Protein AF-A0A7K1TEV5-F1 (afdb_monomer)

Organism: NCBI:txid2682976

Solvent-accessible surface area (backbone atoms only — not comparable to full-atom values): 6511 Å² total; per-residue (Å²): 139,89,82,88,77,87,76,71,87,73,92,78,85,83,79,92,76,87,82,78,75,83,69,71,75,74,77,63,90,78,67,85,70,68,55,71,75,73,54,50,54,73,66,58,44,51,51,53,52,55,48,52,54,50,49,56,62,70,64,59,78,65,87,78,71,50,77,66,53,48,50,51,52,50,50,53,52,52,59,57,58,65,73,75,72,81,78,96,79,88,87,90,126

InterPro domains:
  IPR019626 Stress-induced protein, KGG, repeat [PF10685] (36-57)
  IPR019626 Stress-induced protein, KGG, repeat [PF10685] (66-79)

Radius of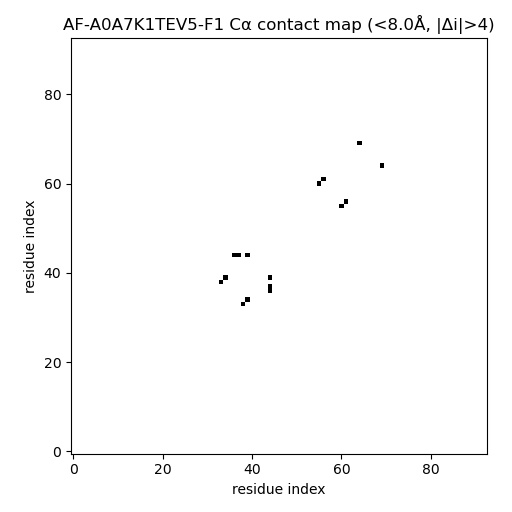 gyration: 36.98 Å; Cα contacts (8 Å, |Δi|>4): 8; chains: 1; bounding box: 81×53×100 Å

Foldseek 3Di:
DDDDDDDDPDPPDDDDDDDPPPCPPDPPPPDPPQDDLSPDDPVVNVVVVVVVVVCVVVVVPDDDDDPVRVVVVVVVVVVVVVVPDDDPDDDDD

Sequence (93 aa):
MSIENKEVARLEELHNGNEILTKRPARRIGEKSRRGFAAMSPEQQRRIASEGGRASHESGRGHRFSSEEARAAGRKGGQISRRGKKKSDSNKA

pLDDT: mean 73.93, std 18.89, range [35.72, 97.44]

Structure (mmCIF, N/CA/C/O backbone):
data_AF-A0A7K1TEV5-F1
#
_entry.id   AF-A0A7K1TEV5-F1
#
loop_
_atom_site.group_PDB
_atom_site.id
_atom_site.type_symbol
_atom_site.label_atom_id
_atom_site.label_alt_id
_atom_site.label_comp_id
_atom_site.label_asym_id
_atom_site.label_entity_id
_atom_site.label_seq_id
_atom_site.pdbx_PDB_ins_code
_atom_site.Cartn_x
_atom_site.Cartn_y
_atom_site.Cartn_z
_atom_site.occupancy
_atom_site.B_iso_or_equiv
_atom_site.auth_seq_id
_atom_site.auth_comp_id
_atom_site.auth_asym_id
_atom_site.auth_atom_id
_atom_site.pdbx_PDB_model_num
ATOM 1 N N . MET A 1 1 ? -55.023 15.774 74.452 1.00 35.72 1 MET A N 1
ATOM 2 C CA . MET A 1 1 ? -53.944 14.839 74.074 1.00 35.72 1 MET A CA 1
ATOM 3 C C . MET A 1 1 ? -54.188 14.472 72.618 1.00 35.72 1 MET A C 1
ATOM 5 O O . MET A 1 1 ? -55.032 13.635 72.358 1.00 35.72 1 MET A O 1
ATOM 9 N N . SER A 1 2 ? -53.804 15.307 71.656 1.00 41.62 2 SER A N 1
ATOM 10 C CA . SER A 1 2 ? -52.434 15.641 71.229 1.00 41.62 2 SER A CA 1
ATOM 11 C C . SER A 1 2 ? -51.808 14.507 70.413 1.00 41.62 2 SER A C 1
ATOM 13 O O . SER A 1 2 ? -51.328 13.541 70.991 1.00 41.62 2 SER A O 1
ATOM 15 N N . ILE A 1 3 ? -51.784 14.724 69.092 1.00 40.88 3 ILE A N 1
ATOM 16 C CA . ILE A 1 3 ? -50.638 14.639 68.163 1.00 40.88 3 ILE A CA 1
ATOM 17 C C . ILE A 1 3 ? -51.020 13.935 66.851 1.00 40.88 3 ILE A C 1
ATOM 19 O O . ILE A 1 3 ? -51.405 12.769 66.819 1.00 40.88 3 ILE A O 1
ATOM 23 N N . GLU A 1 4 ? -50.906 14.713 65.774 1.00 52.19 4 GLU A N 1
ATOM 24 C CA . GLU A 1 4 ? -50.898 14.298 64.375 1.00 52.19 4 GLU A CA 1
ATOM 25 C C . GLU A 1 4 ? -49.693 13.396 64.092 1.00 52.19 4 GLU A C 1
ATOM 27 O O . GLU A 1 4 ? -48.567 13.779 64.393 1.00 52.19 4 GLU A O 1
ATOM 32 N N . ASN A 1 5 ? -49.913 12.273 63.411 1.00 51.00 5 ASN A N 1
ATOM 33 C CA . ASN A 1 5 ? -48.850 11.551 62.718 1.00 51.00 5 ASN A CA 1
ATOM 34 C C . ASN A 1 5 ? -49.158 11.555 61.218 1.00 51.00 5 ASN A C 1
ATOM 36 O O . ASN A 1 5 ? -49.707 10.607 60.659 1.00 51.00 5 ASN A O 1
ATOM 40 N N . LYS A 1 6 ? -48.769 12.655 60.562 1.00 53.09 6 LYS A N 1
ATOM 41 C CA . LYS A 1 6 ? -48.066 12.527 59.283 1.00 53.09 6 LYS A CA 1
ATOM 42 C C . LYS A 1 6 ? -46.873 11.631 59.578 1.00 53.09 6 LYS A C 1
ATOM 44 O O . LYS A 1 6 ? -46.137 11.988 60.479 1.00 53.09 6 LYS A O 1
ATOM 49 N N . GLU A 1 7 ? -46.735 10.504 58.896 1.00 48.12 7 GLU A N 1
ATOM 50 C CA . GLU A 1 7 ? -45.467 9.921 58.443 1.00 48.12 7 GLU A CA 1
ATOM 51 C C . GLU A 1 7 ? -45.783 8.592 57.754 1.00 48.12 7 GLU A C 1
ATOM 53 O O . GLU A 1 7 ? -46.628 7.816 58.193 1.00 48.12 7 GLU A O 1
ATOM 58 N N . VAL A 1 8 ? -45.083 8.371 56.646 1.00 48.97 8 VAL A N 1
ATOM 59 C CA . VAL A 1 8 ? -44.988 7.124 55.888 1.00 48.97 8 VAL A CA 1
ATOM 60 C C . VAL A 1 8 ? -46.290 6.595 55.285 1.00 48.97 8 VAL A C 1
ATOM 62 O O . VAL A 1 8 ? -46.769 5.504 55.590 1.00 48.97 8 VAL A O 1
ATOM 65 N N . ALA A 1 9 ? -46.753 7.319 54.257 1.00 46.50 9 ALA A N 1
ATOM 66 C CA . ALA A 1 9 ? -47.136 6.662 53.008 1.00 46.50 9 ALA A CA 1
ATOM 67 C C . ALA A 1 9 ? -46.063 5.603 52.703 1.00 46.50 9 ALA A C 1
ATOM 69 O O . ALA A 1 9 ? -44.930 5.921 52.335 1.00 46.50 9 ALA A O 1
ATOM 70 N N . ARG A 1 10 ? -46.397 4.359 53.049 1.00 51.94 10 ARG A N 1
ATOM 71 C CA . ARG A 1 10 ? -45.490 3.224 53.074 1.00 51.94 10 ARG A CA 1
ATOM 72 C C . ARG A 1 10 ? -45.011 2.999 51.645 1.00 51.94 10 ARG A C 1
ATOM 74 O O . ARG A 1 10 ? -45.801 2.730 50.747 1.00 51.94 10 ARG A O 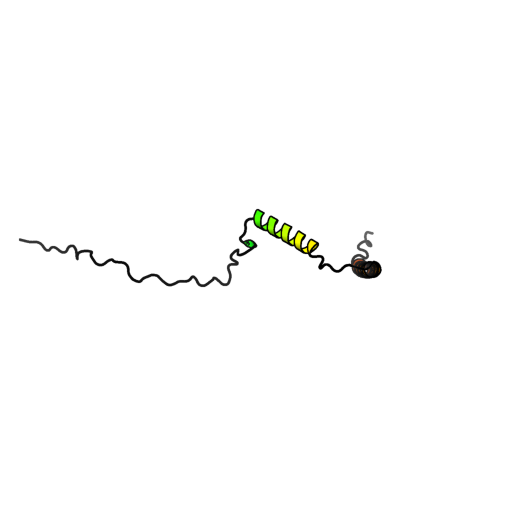1
ATOM 81 N N . LEU A 1 11 ? -43.711 3.194 51.481 1.00 50.62 11 LEU A N 1
ATOM 82 C CA . LEU A 1 11 ? -42.898 2.942 50.303 1.00 50.62 11 LEU A CA 1
ATOM 83 C C . LEU A 1 11 ? -43.023 1.486 49.842 1.00 50.62 11 LEU A C 1
ATOM 85 O O . LEU A 1 11 ? -42.134 0.686 50.102 1.00 50.62 11 LEU A O 1
ATOM 89 N N . GLU A 1 12 ? -44.096 1.137 49.147 1.00 53.75 12 GLU A N 1
ATOM 90 C CA . GLU A 1 12 ? -44.188 -0.134 48.432 1.00 53.75 12 GLU A CA 1
ATOM 91 C C . GLU A 1 12 ? -44.957 0.050 47.128 1.00 53.75 12 GLU A C 1
ATOM 93 O O . GLU A 1 12 ? -46.029 -0.503 46.987 1.00 53.75 12 GLU A O 1
ATOM 98 N N . GLU A 1 13 ? -44.414 0.828 46.185 1.00 51.53 13 GLU A N 1
ATOM 99 C CA . GLU A 1 13 ? -44.586 0.590 44.738 1.00 51.53 13 GLU A CA 1
ATOM 100 C C . GLU A 1 13 ? -43.419 1.223 43.960 1.00 51.53 13 GLU A C 1
ATOM 102 O O . GLU A 1 13 ? -43.556 2.209 43.241 1.00 51.53 13 GLU A O 1
ATOM 107 N N . LEU A 1 14 ? -42.225 0.642 44.110 1.00 49.53 14 LEU A N 1
ATOM 108 C CA . LEU A 1 14 ? -41.134 0.810 43.149 1.00 49.53 14 LEU A CA 1
ATOM 109 C C . LEU A 1 14 ? -40.659 -0.568 42.692 1.00 49.53 14 LEU A C 1
ATOM 111 O O . LEU A 1 14 ? -39.665 -1.094 43.181 1.00 49.53 14 LEU A O 1
ATOM 115 N N . HIS A 1 15 ? -41.359 -1.137 41.713 1.00 45.50 15 HIS A N 1
ATOM 116 C CA . HIS A 1 15 ? -40.762 -2.115 40.809 1.00 45.50 15 HIS A CA 1
ATOM 117 C C . HIS A 1 15 ? -40.814 -1.580 39.379 1.00 45.50 15 HIS A C 1
ATOM 119 O O . HIS A 1 15 ? -41.695 -1.896 38.588 1.00 45.50 15 HIS A O 1
ATOM 125 N N . ASN A 1 16 ? -39.831 -0.712 39.114 1.00 54.69 16 ASN A N 1
ATOM 126 C CA . ASN A 1 16 ? -39.089 -0.520 37.867 1.00 54.69 16 ASN A CA 1
ATOM 127 C C . ASN A 1 16 ? -39.696 -1.163 36.614 1.00 54.69 16 ASN A C 1
ATOM 129 O O . ASN A 1 16 ? -39.233 -2.198 36.132 1.00 54.69 16 ASN A O 1
ATOM 133 N N . GLY A 1 17 ? -40.670 -0.482 36.027 1.00 50.22 17 GLY A N 1
ATOM 134 C CA . GLY A 1 17 ? -41.152 -0.771 34.691 1.00 50.22 17 GLY A CA 1
ATOM 135 C C . GLY A 1 17 ? -41.264 0.526 33.914 1.00 50.22 17 GLY A C 1
ATOM 136 O O . GLY A 1 17 ? -42.109 1.351 34.230 1.00 50.22 17 GLY A O 1
ATOM 137 N N . ASN A 1 18 ? -40.460 0.644 32.857 1.00 54.19 18 ASN A N 1
ATOM 138 C CA . ASN A 1 18 ? -40.716 1.526 31.716 1.00 54.19 18 ASN A CA 1
ATOM 139 C C . ASN A 1 18 ? -40.168 2.971 31.745 1.00 54.19 18 ASN A C 1
ATOM 141 O O . ASN A 1 18 ? -40.874 3.908 31.399 1.00 54.19 18 ASN A O 1
ATOM 145 N N . GLU A 1 19 ? -38.866 3.139 31.992 1.00 52.09 19 GLU A N 1
ATOM 146 C CA . GLU A 1 19 ? -38.090 4.231 31.373 1.00 52.09 19 GLU A CA 1
ATOM 147 C C . GLU A 1 19 ? -36.737 3.715 30.852 1.00 52.09 19 GLU A C 1
ATOM 149 O O . GLU A 1 19 ? -35.665 4.134 31.281 1.00 52.09 19 GLU A O 1
ATOM 154 N N . ILE A 1 20 ? -36.750 2.790 29.886 1.00 52.59 20 ILE A N 1
ATOM 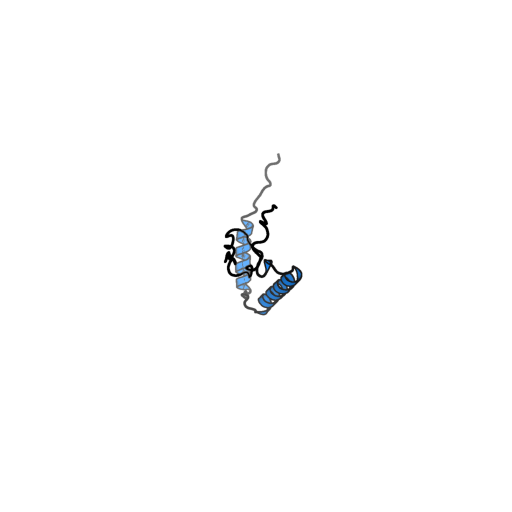155 C CA . ILE A 1 20 ? -35.564 2.583 29.040 1.00 52.59 20 ILE A CA 1
ATOM 156 C C . ILE A 1 20 ? -35.807 3.324 27.743 1.00 52.59 20 ILE A C 1
ATOM 158 O O . ILE A 1 20 ? -36.234 2.783 26.726 1.00 52.59 20 ILE A O 1
ATOM 162 N N . LEU A 1 21 ? -35.531 4.618 27.849 1.00 51.84 21 LEU A N 1
ATOM 163 C CA . LEU A 1 21 ? -35.219 5.529 26.774 1.00 51.84 21 LEU A CA 1
ATOM 164 C C . LEU A 1 21 ? -34.495 4.782 25.647 1.00 51.84 21 LEU A C 1
ATOM 166 O O . LEU A 1 21 ? -33.289 4.538 25.693 1.00 51.84 21 LEU A O 1
ATOM 170 N N . THR A 1 22 ? -35.236 4.462 24.593 1.00 53.69 22 THR A N 1
ATOM 171 C CA . THR A 1 22 ? -34.734 3.978 23.308 1.00 53.69 22 THR A CA 1
ATOM 172 C C . THR A 1 22 ? -33.980 5.092 22.576 1.00 53.69 22 THR A C 1
ATOM 174 O O . THR A 1 22 ? -34.147 5.310 21.380 1.00 53.69 22 THR A O 1
ATOM 177 N N . LYS A 1 23 ? -33.076 5.803 23.256 1.00 52.16 23 LYS A N 1
ATOM 178 C CA . LYS A 1 23 ? -32.053 6.608 22.594 1.00 52.16 23 LYS A CA 1
ATOM 179 C C . LYS A 1 23 ? -30.975 5.656 22.098 1.00 52.16 23 LYS A C 1
ATOM 181 O O . LYS A 1 23 ? -29.891 5.564 22.660 1.00 52.16 23 LYS A O 1
ATOM 186 N N . ARG A 1 24 ? -31.257 4.972 20.984 1.00 56.28 24 ARG A N 1
ATOM 187 C CA . ARG A 1 24 ? -30.182 4.595 20.059 1.00 56.28 24 ARG A CA 1
ATOM 188 C C . ARG A 1 24 ? -29.488 5.913 19.708 1.00 56.28 24 ARG A C 1
ATOM 190 O O . ARG A 1 24 ? -30.151 6.758 19.104 1.00 56.28 24 ARG A O 1
ATOM 197 N N . PRO A 1 25 ? -28.232 6.157 20.127 1.00 57.38 25 PRO A N 1
ATOM 198 C CA . PRO A 1 25 ? -27.601 7.430 19.839 1.00 57.38 25 PRO A CA 1
ATOM 199 C C . PRO A 1 25 ? -27.557 7.569 18.322 1.00 57.38 25 PRO A C 1
ATOM 201 O O . PRO A 1 25 ? -27.012 6.707 17.625 1.00 57.38 25 PRO A O 1
ATOM 204 N N . ALA A 1 26 ? -28.199 8.620 17.810 1.00 62.47 26 ALA A N 1
ATOM 205 C CA . ALA A 1 26 ? -28.095 8.994 16.413 1.00 62.47 26 ALA A CA 1
ATOM 206 C C . ALA A 1 26 ? -26.602 9.015 16.079 1.00 62.47 26 ALA A C 1
ATOM 208 O O . ALA A 1 26 ? -25.832 9.716 16.743 1.00 62.47 26 ALA A O 1
ATOM 209 N N . ARG A 1 27 ? -26.173 8.181 15.120 1.00 62.66 27 ARG A N 1
ATOM 210 C CA . ARG A 1 27 ? -24.784 8.182 14.657 1.00 62.66 27 ARG A CA 1
ATOM 211 C C . ARG A 1 27 ? -24.451 9.633 14.329 1.00 62.66 27 ARG A C 1
ATOM 213 O O . ARG A 1 27 ? -25.064 10.195 13.428 1.00 62.66 27 ARG A O 1
ATOM 220 N N . ARG A 1 28 ? -23.526 10.241 15.075 1.00 62.94 28 ARG A N 1
ATOM 221 C CA . ARG A 1 28 ? -22.983 11.564 14.764 1.00 62.94 28 ARG A CA 1
ATOM 222 C C . ARG A 1 28 ? -22.378 11.457 13.365 1.00 62.94 28 ARG A C 1
ATOM 224 O O . ARG A 1 28 ? -21.318 10.857 13.195 1.00 62.94 28 ARG A O 1
ATOM 231 N N . ILE A 1 29 ? -23.087 11.955 12.355 1.00 60.31 29 ILE A N 1
ATOM 232 C CA . ILE A 1 29 ? -22.599 12.059 10.979 1.00 60.31 29 ILE A CA 1
ATOM 233 C C . ILE A 1 29 ? -21.504 13.133 11.021 1.00 60.31 29 ILE A C 1
ATOM 235 O O . ILE A 1 29 ? -21.783 14.312 10.865 1.00 60.31 29 ILE A O 1
ATOM 239 N N . GLY A 1 30 ? -20.280 12.756 11.396 1.00 60.78 30 GLY A N 1
ATOM 240 C CA . GLY A 1 30 ? -19.178 13.710 11.563 1.00 60.78 30 GLY A CA 1
ATOM 241 C C . GLY A 1 30 ? -17.982 13.183 12.353 1.00 60.78 30 GLY A C 1
ATOM 242 O O . GLY A 1 30 ? -16.846 13.487 11.999 1.00 60.78 30 GLY A O 1
ATOM 243 N N . GLU A 1 31 ? -18.187 12.322 13.354 1.00 66.94 31 GLU A N 1
ATOM 244 C CA . GLU A 1 31 ? -17.065 11.655 14.025 1.00 66.94 31 GLU A CA 1
ATOM 245 C C . GLU A 1 31 ? -16.668 10.412 13.230 1.00 66.94 31 GLU A C 1
ATOM 247 O O . GLU A 1 31 ? -17.377 9.401 13.214 1.00 66.94 31 GLU A O 1
ATOM 252 N N . LYS A 1 32 ? -15.516 10.477 12.553 1.00 69.38 32 LYS A N 1
ATOM 253 C CA . LYS A 1 32 ? -14.877 9.313 11.929 1.00 69.38 32 LYS A CA 1
ATOM 254 C C . LYS A 1 32 ? -14.461 8.338 13.033 1.00 69.38 32 LYS A C 1
ATOM 256 O O . LYS A 1 32 ? -13.314 8.323 13.468 1.00 69.38 32 LYS A O 1
ATOM 261 N N . SER A 1 33 ? -15.399 7.530 13.521 1.00 76.00 33 SER A N 1
ATOM 262 C CA . SER A 1 33 ? -15.077 6.479 14.480 1.00 76.00 33 SER A CA 1
ATOM 263 C C . SER A 1 33 ? -14.122 5.502 13.802 1.00 76.00 33 SER A C 1
ATOM 265 O O . SER A 1 33 ? -14.445 4.977 12.729 1.00 76.00 33 SER A O 1
ATOM 267 N N . ARG A 1 34 ? -12.971 5.248 14.424 1.00 81.38 34 ARG A N 1
ATOM 268 C CA . ARG A 1 34 ? -12.046 4.199 13.993 1.00 81.38 34 ARG A CA 1
ATOM 269 C C . ARG A 1 34 ? -12.819 2.875 13.959 1.00 81.38 34 ARG A C 1
ATOM 271 O O . ARG A 1 34 ? -13.321 2.429 14.985 1.00 81.38 34 ARG A O 1
ATOM 278 N N . ARG A 1 35 ? -12.976 2.286 12.770 1.00 88.81 35 ARG A N 1
ATOM 279 C CA . ARG A 1 35 ? -13.617 0.979 12.532 1.00 88.81 35 ARG A CA 1
ATOM 280 C C . ARG A 1 35 ? -12.775 0.175 11.545 1.00 88.81 35 ARG A C 1
ATOM 282 O O . ARG A 1 35 ? -11.977 0.749 10.801 1.00 88.81 35 ARG A O 1
ATOM 289 N N . GLY A 1 36 ? -12.982 -1.140 11.519 1.00 92.88 36 GLY A N 1
ATOM 290 C CA . GLY A 1 36 ? -12.282 -2.040 10.602 1.00 92.88 36 GLY A CA 1
ATOM 291 C C . GLY A 1 36 ? -10.769 -1.982 10.805 1.00 92.88 36 GLY A C 1
ATOM 292 O O . GLY A 1 36 ? -10.298 -1.955 11.940 1.00 92.88 36 GLY A O 1
ATOM 293 N N . PHE A 1 37 ? -10.013 -1.905 9.711 1.00 93.50 37 PHE A N 1
ATOM 294 C CA . PHE A 1 37 ? -8.548 -1.877 9.735 1.00 93.50 37 PHE A CA 1
ATOM 295 C C . PH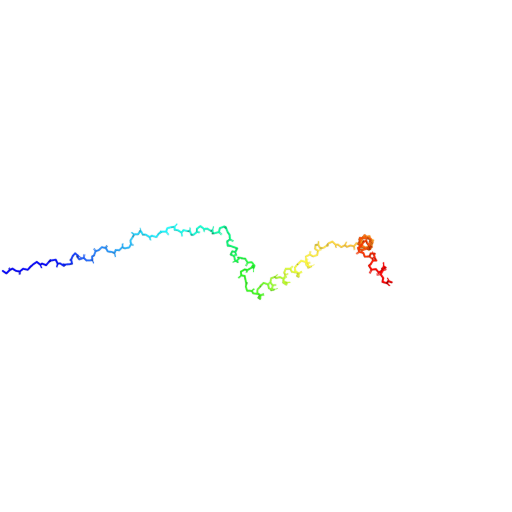E A 1 37 ? -7.977 -0.759 10.625 1.00 93.50 37 PHE A C 1
ATOM 297 O O . PHE A 1 37 ? -7.053 -0.993 11.396 1.00 93.50 37 PHE A O 1
ATOM 304 N N . ALA A 1 38 ? -8.587 0.431 10.603 1.00 91.44 38 ALA A N 1
ATOM 305 C CA . ALA A 1 38 ? -8.142 1.578 11.399 1.00 91.44 38 ALA A CA 1
ATOM 306 C C . ALA A 1 38 ? -8.428 1.445 12.909 1.00 91.44 38 ALA A C 1
ATOM 308 O O . ALA A 1 38 ? -7.907 2.233 13.700 1.00 91.44 38 ALA A O 1
ATOM 309 N N . ALA A 1 39 ? -9.274 0.492 13.316 1.00 93.62 39 ALA A N 1
ATOM 310 C CA . ALA A 1 39 ? -9.541 0.185 14.723 1.00 93.62 39 ALA A CA 1
ATOM 311 C C . ALA A 1 39 ? -8.635 -0.920 15.289 1.00 93.62 39 ALA A C 1
ATOM 313 O O . ALA A 1 39 ? -8.609 -1.110 16.501 1.00 93.62 39 ALA A O 1
ATOM 314 N N . MET A 1 40 ? -7.921 -1.659 14.436 1.00 95.44 40 MET A N 1
ATOM 315 C CA . MET A 1 40 ? -7.058 -2.766 14.856 1.00 95.44 40 MET A CA 1
ATOM 316 C C . MET A 1 40 ? -5.767 -2.271 15.516 1.00 95.44 40 MET A C 1
ATOM 318 O O . MET A 1 40 ? -5.353 -1.126 15.314 1.00 95.44 40 MET A O 1
ATOM 322 N N . SER A 1 41 ? -5.089 -3.154 16.256 1.00 96.12 41 SER A N 1
ATOM 323 C CA . SER A 1 41 ? -3.762 -2.860 16.806 1.00 96.12 41 SER A CA 1
ATOM 324 C C . SER A 1 41 ? -2.722 -2.657 15.687 1.00 96.12 41 SER A C 1
ATOM 326 O O . SER A 1 41 ? -2.855 -3.243 14.606 1.00 96.12 41 SER A O 1
ATOM 328 N N . PRO A 1 42 ? -1.650 -1.874 15.919 1.00 95.56 42 PRO A N 1
ATOM 329 C CA . PRO A 1 42 ? -0.603 -1.659 14.916 1.00 95.56 42 PRO A CA 1
ATOM 330 C C . PRO A 1 42 ? 0.064 -2.952 14.433 1.00 95.56 42 PRO A C 1
ATOM 332 O O . PRO A 1 42 ? 0.443 -3.066 13.270 1.00 95.56 42 PRO A O 1
ATOM 335 N N . GLU A 1 43 ? 0.205 -3.944 15.311 1.00 96.56 43 GLU A N 1
ATOM 336 C CA . GLU A 1 43 ? 0.772 -5.244 14.955 1.00 96.56 43 GLU A CA 1
ATOM 337 C C . GLU A 1 43 ? -0.137 -6.016 13.996 1.00 96.56 43 GLU A C 1
ATOM 339 O O . GLU A 1 43 ? 0.321 -6.495 12.957 1.00 96.56 43 GLU A O 1
ATOM 344 N N . GLN A 1 44 ? -1.437 -6.065 14.291 1.00 96.06 44 GLN A N 1
ATOM 345 C CA . GLN A 1 44 ? -2.414 -6.728 13.435 1.00 96.06 44 GLN A CA 1
ATOM 346 C C . GLN A 1 44 ? -2.526 -6.034 12.070 1.00 96.06 44 GLN A C 1
ATOM 348 O O . GLN A 1 44 ? -2.555 -6.711 11.042 1.00 96.06 44 GLN A O 1
ATOM 353 N N . GLN A 1 45 ? -2.498 -4.698 12.040 1.00 97.06 45 GLN A N 1
ATOM 354 C CA . GLN A 1 45 ? -2.454 -3.933 10.791 1.00 97.06 45 GLN A CA 1
ATOM 355 C C . GLN A 1 45 ? -1.218 -4.284 9.955 1.00 97.06 45 GLN A C 1
ATOM 357 O O . GLN A 1 45 ? -1.346 -4.571 8.766 1.00 97.06 45 GLN A O 1
ATOM 362 N N . ARG A 1 46 ? -0.025 -4.320 10.569 1.00 96.75 46 ARG A N 1
ATOM 363 C CA . ARG A 1 46 ? 1.222 -4.702 9.883 1.00 96.75 46 ARG A CA 1
ATOM 364 C C . ARG A 1 46 ? 1.153 -6.113 9.317 1.00 96.75 46 ARG A C 1
ATOM 366 O O . ARG A 1 46 ? 1.580 -6.323 8.184 1.00 96.75 46 ARG A O 1
ATOM 373 N N . ARG A 1 47 ? 0.599 -7.063 10.075 1.00 97.44 47 ARG A N 1
ATOM 374 C CA . ARG A 1 47 ? 0.440 -8.454 9.636 1.00 97.44 47 ARG A CA 1
ATOM 375 C C . ARG A 1 47 ? -0.448 -8.544 8.400 1.00 97.44 47 ARG A C 1
ATOM 377 O O . ARG A 1 47 ? -0.010 -9.079 7.388 1.00 97.44 47 ARG A O 1
ATOM 384 N N . ILE A 1 48 ? -1.642 -7.954 8.464 1.00 96.31 48 ILE A N 1
ATOM 385 C CA . ILE A 1 48 ? -2.611 -7.953 7.360 1.00 96.31 48 ILE A CA 1
ATOM 386 C C . ILE A 1 48 ? -2.050 -7.211 6.140 1.00 96.31 48 ILE A C 1
ATOM 388 O O . ILE A 1 48 ? -2.181 -7.697 5.023 1.00 96.31 48 ILE A O 1
ATOM 392 N N . ALA A 1 49 ? -1.377 -6.071 6.327 1.00 95.88 49 ALA A N 1
ATOM 393 C CA . ALA A 1 49 ? -0.735 -5.345 5.229 1.00 95.88 49 ALA A CA 1
ATOM 394 C C . ALA A 1 49 ? 0.373 -6.178 4.560 1.00 95.88 49 ALA A C 1
ATOM 396 O O . ALA A 1 49 ? 0.431 -6.272 3.334 1.00 95.88 49 ALA A O 1
ATOM 397 N N . SER A 1 50 ? 1.218 -6.830 5.363 1.00 95.81 50 SER A N 1
ATOM 398 C CA . SER A 1 5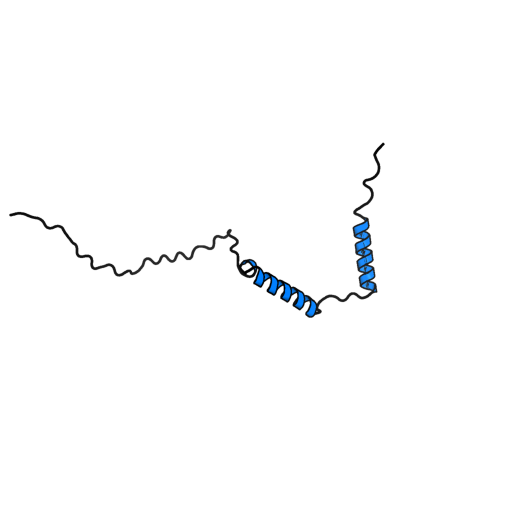0 ? 2.283 -7.714 4.872 1.00 95.81 50 SER A CA 1
ATOM 399 C C . SER A 1 50 ? 1.723 -8.930 4.134 1.00 95.81 50 SER A C 1
ATOM 401 O O . SER A 1 50 ? 2.277 -9.376 3.133 1.00 95.81 50 SER A O 1
ATOM 403 N 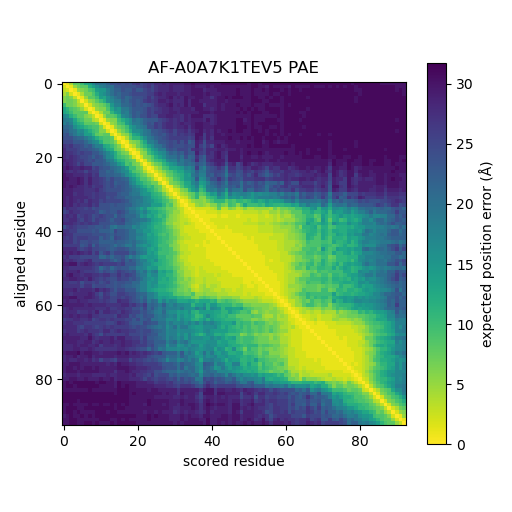N . GLU A 1 51 ? 0.621 -9.496 4.617 1.00 96.12 51 GLU A N 1
ATOM 404 C CA . GLU A 1 51 ? -0.075 -10.603 3.966 1.00 96.12 51 GLU A CA 1
ATOM 405 C C . GLU A 1 51 ? -0.745 -10.174 2.661 1.00 96.12 51 GLU A C 1
ATOM 407 O O . GLU A 1 51 ? -0.529 -10.818 1.640 1.00 96.12 51 GLU A O 1
ATOM 412 N N . GLY A 1 52 ? -1.443 -9.037 2.647 1.00 94.88 52 GLY A N 1
ATOM 413 C CA . GLY A 1 52 ? -2.059 -8.491 1.439 1.00 94.88 52 GLY A CA 1
ATOM 414 C C . GLY A 1 52 ? -1.040 -8.172 0.340 1.00 94.88 52 GLY A C 1
ATOM 415 O O . GLY A 1 52 ? -1.292 -8.456 -0.832 1.00 94.88 52 GLY A O 1
ATOM 416 N N . GLY A 1 53 ? 0.136 -7.648 0.704 1.00 91.81 53 GLY A N 1
ATOM 417 C CA . GLY A 1 53 ? 1.229 -7.409 -0.243 1.00 91.81 53 GLY A CA 1
ATOM 418 C C . GLY A 1 53 ? 1.779 -8.703 -0.851 1.00 91.81 53 GLY A C 1
ATOM 419 O O . GLY A 1 53 ? 1.923 -8.798 -2.071 1.00 91.81 53 GLY A O 1
ATOM 420 N N . ARG A 1 54 ? 2.021 -9.724 -0.016 1.00 91.69 54 ARG A N 1
ATOM 421 C CA . ARG A 1 54 ? 2.479 -11.048 -0.473 1.00 91.69 54 ARG A CA 1
ATOM 422 C C . ARG A 1 54 ? 1.448 -11.721 -1.371 1.00 91.69 54 ARG A C 1
ATOM 424 O O . ARG A 1 54 ? 1.801 -12.126 -2.471 1.00 91.69 54 ARG A O 1
ATOM 431 N N . ALA A 1 55 ? 0.184 -11.746 -0.953 1.00 90.75 55 ALA A N 1
ATOM 432 C CA . ALA A 1 55 ? -0.910 -12.323 -1.727 1.00 90.75 55 ALA A CA 1
ATOM 433 C C . ALA A 1 55 ? -1.091 -11.617 -3.079 1.00 90.75 55 ALA A C 1
ATOM 435 O O . ALA A 1 55 ? -1.321 -12.268 -4.093 1.00 90.75 55 ALA A O 1
ATOM 436 N N . SER A 1 56 ? -0.938 -10.289 -3.126 1.00 88.88 56 SER A N 1
ATOM 437 C CA . SER A 1 56 ? -1.008 -9.533 -4.385 1.00 88.88 56 SER A CA 1
ATOM 438 C C . SER A 1 56 ? 0.098 -9.949 -5.355 1.00 88.88 56 SER A C 1
ATOM 440 O O . SER A 1 56 ? -0.183 -10.194 -6.528 1.00 88.88 56 SER A O 1
ATOM 442 N N . HIS A 1 57 ? 1.334 -10.084 -4.868 1.00 83.00 57 HIS A N 1
ATOM 443 C CA . HIS A 1 57 ? 2.459 -10.568 -5.670 1.00 83.00 57 HIS A CA 1
ATOM 444 C C . HIS A 1 57 ? 2.273 -12.021 -6.119 1.00 83.00 57 HIS A C 1
ATOM 446 O O . HIS A 1 57 ? 2.440 -12.327 -7.298 1.00 83.00 57 HIS A O 1
ATOM 452 N N . GLU A 1 58 ? 1.897 -12.901 -5.192 1.00 86.81 58 GLU A N 1
ATOM 453 C CA . GLU A 1 58 ? 1.685 -14.327 -5.447 1.00 86.81 58 GLU A CA 1
ATOM 454 C C . GLU A 1 58 ? 0.538 -14.571 -6.427 1.00 86.81 58 GLU A C 1
ATOM 456 O O . GLU A 1 58 ? 0.637 -15.445 -7.284 1.00 86.81 58 GLU A O 1
ATOM 461 N N . SER A 1 59 ? -0.515 -13.748 -6.374 1.00 86.38 59 SER A N 1
ATOM 462 C CA . SER A 1 59 ? -1.662 -13.867 -7.276 1.00 86.38 59 SER A CA 1
ATOM 463 C C . SER A 1 59 ? -1.284 -13.779 -8.754 1.00 86.38 59 SER A C 1
ATOM 465 O O . SER A 1 59 ? -2.096 -14.147 -9.601 1.00 86.38 59 SER A O 1
ATOM 467 N N . GLY A 1 60 ? -0.092 -13.260 -9.084 1.00 81.75 60 GLY A N 1
ATOM 468 C CA . GLY A 1 60 ? 0.452 -13.280 -10.440 1.00 81.75 60 GLY A CA 1
ATOM 469 C C . GLY A 1 60 ? -0.385 -12.509 -11.462 1.00 81.75 60 GLY A C 1
ATOM 470 O O . GLY A 1 60 ? -0.101 -12.571 -12.653 1.00 81.75 60 GLY A O 1
ATOM 471 N N . ARG A 1 61 ? -1.396 -11.755 -11.007 1.00 82.00 61 ARG A N 1
ATOM 472 C CA . ARG A 1 61 ? -2.298 -10.932 -11.825 1.00 82.00 61 ARG A CA 1
ATOM 473 C C . ARG A 1 61 ? -1.627 -9.674 -12.381 1.00 82.00 61 ARG A C 1
ATOM 475 O O . ARG A 1 61 ? -2.282 -8.866 -13.034 1.00 82.00 61 ARG A O 1
ATOM 482 N N . GLY A 1 62 ? -0.341 -9.481 -12.097 1.00 80.94 62 GLY A N 1
ATOM 483 C CA . GLY A 1 62 ? 0.441 -8.389 -12.652 1.00 80.94 62 GL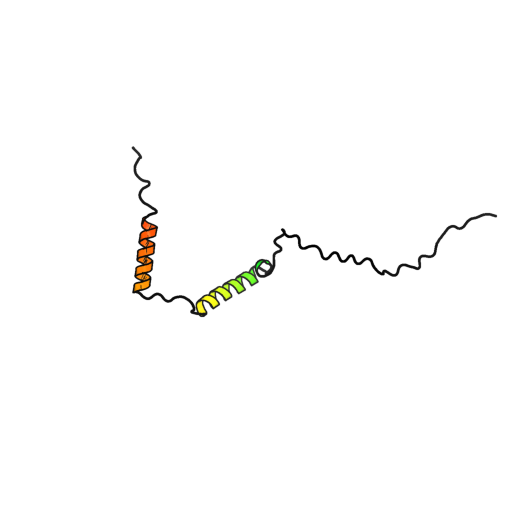Y A CA 1
ATOM 484 C C . GLY A 1 62 ? 0.597 -8.536 -14.163 1.00 80.94 62 GLY A C 1
ATOM 485 O O . GLY A 1 62 ? 0.856 -9.627 -14.673 1.00 80.94 62 GLY A O 1
ATOM 486 N N . HIS A 1 63 ? 0.476 -7.416 -14.872 1.00 81.56 63 HIS A N 1
ATOM 487 C CA . HIS A 1 63 ? 0.831 -7.352 -16.284 1.00 81.56 63 HIS A CA 1
ATOM 488 C C . HIS A 1 63 ? 2.313 -7.692 -16.460 1.00 81.56 63 HIS A C 1
ATOM 490 O O . HIS A 1 63 ? 3.176 -7.066 -15.837 1.00 81.56 63 HIS A O 1
ATOM 496 N N . ARG A 1 64 ? 2.615 -8.686 -17.299 1.00 82.88 64 ARG A N 1
ATOM 497 C CA . ARG A 1 64 ? 3.994 -8.996 -17.676 1.00 82.88 64 ARG A CA 1
ATOM 498 C C . ARG A 1 64 ? 4.340 -8.228 -18.937 1.00 82.88 64 ARG A C 1
ATOM 500 O O . ARG A 1 64 ? 3.805 -8.513 -20.001 1.00 82.88 64 ARG A O 1
ATOM 507 N N . PHE A 1 65 ? 5.277 -7.300 -18.815 1.00 85.00 65 PHE A N 1
ATOM 508 C CA . PHE A 1 65 ? 5.784 -6.572 -19.967 1.00 85.00 65 PHE A CA 1
ATOM 509 C C . PHE A 1 65 ? 6.630 -7.484 -20.851 1.00 85.00 65 PHE A C 1
ATOM 511 O O . PHE A 1 65 ? 7.550 -8.154 -20.373 1.00 85.00 65 PHE A O 1
ATOM 518 N N . SER A 1 66 ? 6.368 -7.450 -22.154 1.00 92.31 66 SER A N 1
ATOM 519 C CA . SER A 1 66 ? 7.359 -7.906 -23.126 1.00 92.31 66 SER A CA 1
ATOM 520 C C . SER A 1 66 ? 8.549 -6.935 -23.143 1.00 92.31 66 SER A C 1
ATOM 522 O O . SER A 1 66 ? 8.434 -5.769 -22.749 1.00 92.31 66 SER A O 1
ATOM 524 N N . SER A 1 67 ? 9.716 -7.382 -23.615 1.00 94.31 67 SER A N 1
ATOM 525 C CA . SER A 1 67 ? 10.906 -6.518 -23.701 1.00 94.31 67 SER A CA 1
ATOM 526 C C . SER A 1 67 ? 10.669 -5.272 -24.560 1.00 94.31 67 SER A C 1
ATOM 528 O O . SER A 1 67 ? 11.200 -4.200 -24.266 1.00 94.31 67 SER A O 1
ATOM 530 N N . GLU A 1 68 ? 9.859 -5.397 -25.610 1.00 93.88 68 GLU A N 1
ATOM 531 C CA . GLU A 1 68 ? 9.482 -4.279 -26.470 1.00 93.88 68 GLU A CA 1
ATOM 532 C C . GLU A 1 68 ? 8.572 -3.284 -25.740 1.00 93.88 68 GLU A C 1
ATOM 534 O O . GLU A 1 68 ? 8.818 -2.075 -25.774 1.00 93.88 68 GLU A O 1
ATOM 539 N N . GLU A 1 69 ? 7.572 -3.787 -25.016 1.00 92.06 69 GLU A N 1
ATOM 540 C CA . GLU A 1 69 ? 6.616 -2.969 -24.275 1.00 92.06 69 GLU A CA 1
ATOM 541 C C . GLU A 1 69 ? 7.290 -2.204 -23.129 1.00 92.06 69 GLU A C 1
ATOM 543 O O . GLU A 1 69 ? 7.097 -0.994 -22.986 1.00 92.06 69 GLU A O 1
ATOM 548 N N . ALA A 1 70 ? 8.175 -2.867 -22.377 1.00 94.31 70 ALA A N 1
ATOM 549 C CA . ALA A 1 70 ? 8.990 -2.223 -21.350 1.00 94.31 70 ALA A CA 1
ATOM 550 C C . ALA A 1 70 ? 9.847 -1.088 -21.942 1.00 94.31 70 ALA A C 1
ATOM 552 O O . ALA A 1 70 ? 9.935 0.007 -21.376 1.00 94.31 70 ALA A O 1
ATOM 553 N N . ARG A 1 71 ? 10.440 -1.308 -23.125 1.00 94.38 71 ARG A N 1
ATOM 554 C CA . ARG A 1 71 ? 11.247 -0.301 -23.832 1.00 94.38 71 ARG A CA 1
ATOM 555 C C . ARG A 1 71 ? 10.397 0.869 -24.324 1.00 94.38 71 ARG A C 1
ATOM 557 O O . ARG A 1 71 ? 10.844 2.017 -24.270 1.00 94.38 71 ARG A O 1
ATOM 564 N N . ALA A 1 72 ? 9.187 0.610 -24.815 1.00 94.56 72 ALA A N 1
ATOM 565 C CA . ALA A 1 72 ? 8.242 1.645 -25.224 1.00 94.56 72 ALA A CA 1
ATOM 566 C C . ALA A 1 72 ? 7.788 2.497 -24.026 1.00 94.56 72 ALA A C 1
ATOM 568 O O . ALA A 1 72 ? 7.884 3.727 -24.080 1.00 94.56 72 ALA A O 1
ATOM 569 N N . ALA A 1 73 ? 7.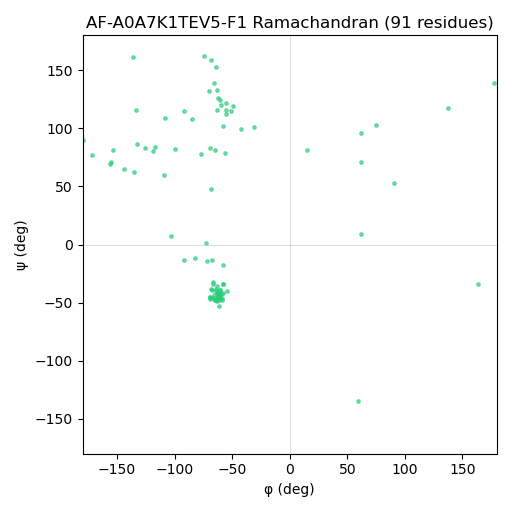396 1.857 -22.921 1.00 93.44 73 ALA A N 1
ATOM 570 C CA . ALA A 1 73 ? 7.007 2.523 -21.681 1.00 93.44 73 ALA A CA 1
ATOM 571 C C . ALA A 1 73 ? 8.151 3.374 -21.101 1.00 93.44 73 ALA A C 1
ATOM 573 O O . ALA A 1 73 ? 7.951 4.548 -20.785 1.00 93.44 73 ALA A O 1
ATOM 574 N N . GLY A 1 74 ? 9.373 2.833 -21.052 1.00 92.94 74 GLY A N 1
ATOM 575 C CA . GLY A 1 74 ? 10.562 3.557 -20.596 1.00 92.94 74 GLY A CA 1
ATOM 576 C C . GLY A 1 74 ? 10.904 4.766 -21.473 1.00 92.94 74 GLY A C 1
ATOM 577 O O . GLY A 1 74 ? 11.174 5.852 -20.955 1.00 92.94 74 GLY A O 1
ATOM 578 N N . ARG A 1 75 ? 10.823 4.628 -22.807 1.00 94.75 75 ARG A N 1
ATOM 579 C CA . ARG A 1 75 ? 10.986 5.764 -23.734 1.00 94.75 75 ARG A CA 1
ATOM 580 C C . ARG A 1 75 ? 9.951 6.854 -23.466 1.00 94.75 75 ARG A C 1
ATOM 582 O O . ARG A 1 75 ? 10.329 8.021 -23.378 1.00 94.75 75 ARG A O 1
ATOM 589 N N . LYS A 1 76 ? 8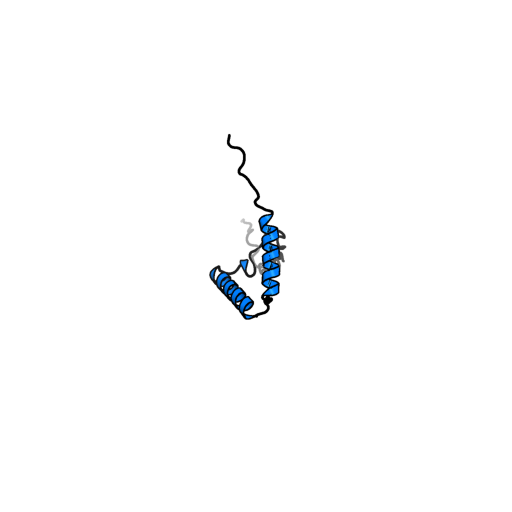.679 6.482 -23.297 1.00 94.38 76 LYS A N 1
ATOM 590 C CA . LYS A 1 76 ? 7.588 7.422 -23.002 1.00 94.38 76 LYS A CA 1
ATOM 591 C C . LYS A 1 76 ? 7.818 8.153 -21.676 1.00 94.38 76 LYS A C 1
ATOM 593 O O . LYS A 1 76 ? 7.758 9.380 -21.643 1.00 94.38 76 LYS A O 1
ATOM 598 N N . GLY A 1 77 ? 8.169 7.431 -20.611 1.00 91.62 77 GLY A N 1
ATOM 599 C CA . GLY A 1 77 ? 8.492 8.025 -19.309 1.00 91.62 77 GLY A CA 1
ATOM 600 C C . GLY A 1 77 ? 9.684 8.986 -19.372 1.00 91.62 77 GLY A C 1
ATOM 601 O O . GLY A 1 77 ? 9.621 10.091 -18.836 1.00 91.62 77 GLY A O 1
ATOM 602 N N . GLY A 1 78 ? 10.739 8.614 -20.104 1.00 91.31 78 GLY A N 1
ATOM 603 C CA . GLY A 1 78 ? 11.914 9.463 -20.311 1.00 91.31 78 GLY A CA 1
ATOM 604 C C . GLY A 1 78 ? 11.632 10.729 -21.127 1.00 91.31 78 GLY A C 1
ATOM 605 O O . GLY A 1 78 ? 12.255 11.761 -20.894 1.00 91.31 78 GLY A O 1
ATOM 606 N N . GLN A 1 79 ? 10.693 10.693 -22.074 1.00 87.06 79 GLN A N 1
ATOM 607 C CA . GLN A 1 79 ? 10.266 11.897 -22.798 1.00 87.06 79 GLN A CA 1
ATOM 608 C C . GLN A 1 79 ? 9.512 12.874 -21.886 1.00 87.06 79 GLN A C 1
ATOM 610 O O . GLN A 1 79 ? 9.721 14.083 -21.985 1.00 87.06 79 GLN A O 1
ATOM 615 N N . ILE A 1 80 ? 8.679 12.354 -20.979 1.00 83.38 80 ILE A N 1
ATOM 616 C CA . ILE A 1 80 ? 7.907 13.161 -20.026 1.00 83.38 80 ILE A CA 1
ATOM 617 C C . ILE A 1 80 ? 8.837 13.796 -18.983 1.00 83.38 80 ILE A C 1
ATOM 619 O O . ILE A 1 80 ? 8.770 15.003 -18.753 1.00 83.38 80 ILE A O 1
ATOM 623 N N . SER A 1 81 ? 9.759 13.024 -18.397 1.00 78.25 81 SER A N 1
ATOM 624 C CA . SER A 1 81 ? 10.653 13.523 -17.341 1.00 78.25 81 SER A CA 1
ATOM 625 C C . SER A 1 81 ? 11.648 14.576 -17.838 1.00 78.25 81 SER A C 1
ATOM 627 O O . SER A 1 81 ? 11.941 15.543 -17.134 1.00 78.25 81 SER A O 1
ATOM 629 N N . ARG A 1 82 ? 12.115 14.465 -19.089 1.00 68.50 82 ARG A N 1
ATOM 630 C CA . ARG A 1 82 ? 13.027 15.443 -19.711 1.00 68.50 82 ARG A CA 1
ATOM 631 C C . ARG A 1 82 ? 12.390 16.810 -19.970 1.00 68.50 82 ARG A C 1
ATOM 633 O O . ARG A 1 82 ? 13.117 17.767 -20.233 1.00 68.50 82 ARG A O 1
ATOM 640 N N . ARG A 1 83 ? 11.061 16.932 -19.890 1.00 65.62 83 ARG A N 1
ATOM 641 C CA . ARG A 1 83 ? 10.355 18.216 -20.037 1.00 65.62 83 ARG A CA 1
ATOM 642 C C . ARG A 1 83 ? 10.345 19.045 -18.742 1.00 65.62 83 ARG A C 1
ATOM 644 O O . ARG A 1 83 ? 10.016 20.222 -18.801 1.00 65.62 83 ARG A O 1
ATOM 651 N N . GLY A 1 84 ? 10.741 18.463 -17.603 1.00 63.28 84 GLY A N 1
ATOM 652 C CA . GLY A 1 84 ? 10.635 19.075 -16.271 1.00 63.28 84 GLY A CA 1
ATOM 653 C C . GLY A 1 84 ? 11.919 19.652 -15.664 1.00 63.28 84 GLY A C 1
ATOM 654 O O . GLY A 1 84 ? 11.901 20.030 -14.496 1.00 63.28 84 GLY A O 1
ATOM 655 N N . LYS A 1 85 ? 13.044 19.718 -16.391 1.00 63.34 85 LYS A N 1
ATOM 656 C CA . LYS A 1 85 ? 14.269 20.339 -15.852 1.00 63.34 85 LYS A CA 1
ATOM 657 C C . LYS A 1 85 ? 15.207 20.850 -16.946 1.00 63.34 85 LYS A C 1
ATOM 659 O O . LYS A 1 85 ? 16.268 20.284 -17.189 1.00 63.34 85 LYS A O 1
ATOM 664 N N . LYS A 1 86 ? 14.824 21.934 -17.627 1.00 58.03 86 LYS A N 1
ATOM 665 C CA . LYS A 1 86 ? 15.773 22.751 -18.399 1.00 58.03 86 LYS A CA 1
ATOM 666 C C . LYS A 1 86 ? 15.990 24.091 -17.693 1.00 58.03 86 LYS A C 1
ATOM 668 O O . LYS A 1 86 ? 15.118 24.945 -17.720 1.00 58.03 86 LYS A O 1
ATOM 673 N N . LYS A 1 87 ? 17.200 24.207 -17.138 1.00 60.00 87 LYS A N 1
ATOM 674 C CA . LYS A 1 87 ? 17.977 25.415 -16.823 1.00 60.00 87 LYS A CA 1
ATOM 675 C C . LYS A 1 87 ? 17.386 26.405 -15.812 1.00 60.00 87 LYS A C 1
ATOM 677 O O . LYS A 1 87 ? 16.704 27.351 -16.178 1.00 60.00 87 LYS A O 1
ATOM 682 N N . SER A 1 88 ? 17.808 26.263 -14.560 1.00 58.47 88 SER A N 1
ATOM 683 C CA . SER A 1 88 ? 17.928 27.379 -13.618 1.00 58.47 88 SER A CA 1
ATOM 684 C C . SER A 1 88 ? 19.413 27.667 -13.384 1.00 58.47 88 SER A C 1
ATOM 686 O O . SER A 1 88 ? 19.879 27.505 -12.271 1.00 58.47 88 SER A O 1
ATOM 688 N N . ASP A 1 89 ? 20.159 27.999 -14.439 1.00 64.44 89 ASP A N 1
ATOM 689 C CA . ASP A 1 89 ? 21.550 28.470 -14.345 1.00 64.44 89 ASP A CA 1
ATOM 690 C C . ASP A 1 89 ? 21.848 29.357 -15.561 1.00 64.44 89 ASP A C 1
ATOM 692 O O . ASP A 1 89 ? 22.366 28.893 -16.576 1.00 64.44 89 ASP A O 1
ATOM 696 N N . SER A 1 90 ? 21.439 30.625 -15.492 1.00 63.03 90 SER A N 1
ATOM 697 C CA . SER A 1 90 ? 22.007 31.712 -16.305 1.00 63.03 90 SER A CA 1
ATOM 698 C C . SER A 1 90 ? 21.464 33.067 -15.836 1.00 63.03 90 SER A C 1
ATOM 700 O O . SER A 1 90 ? 20.534 33.600 -16.435 1.00 63.03 90 SER A O 1
ATOM 702 N N . ASN A 1 91 ? 21.986 33.568 -14.713 1.00 60.66 91 ASN A N 1
ATOM 703 C CA . ASN A 1 91 ? 22.342 34.980 -14.509 1.00 60.66 91 ASN A CA 1
ATOM 704 C C . ASN A 1 91 ? 22.918 35.154 -13.100 1.00 60.66 91 ASN A C 1
ATOM 706 O O . ASN A 1 91 ? 22.205 35.408 -12.132 1.00 60.66 91 ASN A O 1
ATOM 710 N N . LYS A 1 92 ? 24.237 34.995 -13.003 1.00 58.09 92 LYS A N 1
ATOM 711 C CA . LYS A 1 92 ? 25.043 35.589 -11.941 1.00 58.09 92 LYS A CA 1
ATOM 712 C C . LYS A 1 92 ? 26.251 36.228 -12.620 1.00 58.09 92 LYS A C 1
ATOM 714 O O . LYS A 1 92 ? 27.260 35.565 -12.837 1.00 58.09 92 LYS A O 1
ATOM 719 N N . ALA A 1 93 ? 26.058 37.469 -13.040 1.00 46.12 93 ALA A N 1
ATOM 720 C CA . ALA A 1 93 ? 27.080 38.426 -13.433 1.00 46.12 93 ALA A CA 1
ATOM 721 C C . ALA A 1 93 ? 26.651 39.764 -12.834 1.00 46.12 93 ALA A C 1
ATOM 723 O O . ALA A 1 93 ? 25.442 40.072 -12.959 1.00 46.12 93 ALA A O 1
#

Mean predicted aligned error: 18.79 Å

Secondary structure (DSSP, 8-state):
-----------------S----------TT-----GGGGS-HHHHHHHHHHHHHHHHHT--S----HHHHHHHHHHHHHHHTTS---------